Protein AF-Q8VEK8-F1 (afdb_monomer_lite)

Foldseek 3Di:
DDDDDPPPDPPPPDPDPPPLDPDDQPVCPCVPPDPVVVVVVVVVVVVCVVVPDPLVVLQSVLVVPVQLSNVCVPPNNVVSSCVPPVVVVVPDD

InterPro domains:
  IPR000294 Gamma-carboxyglutamic acid-rich (GLA) domain [PS00011] (56-81)
  IPR000294 Gamma-carboxyglutamic acid-rich (GLA) domain [PS50998] (56-86)
  IPR000294 Gamma-carboxyglutamic acid-rich (GLA) domain [SM00069] (20-85)
  IPR002384 Osteocalcin/matrix Gla protein [PR00002] (56-72)
  IPR002384 Osteocalcin/matrix Gla protein [PR00002] (75-85)
  IPR027118 Matrix Gla protein [PTHR10109] (1-92)
  IPR035972 Gamma-carboxyglutamic acid-rich (GLA) domain superfamily [SSF57630] (53-87)
  IPR058704 Osteocalcin-like, C-terminal domain [PF25890] (54-89)

pLDDT: mean 78.05, std 14.22, range [39.47, 93.94]

Radius of gyration: 22.66 Å; chains: 1; bounding box: 34×85×41 Å

Organism: Mus musculus (NCBI:txid10090)

Sequence (93 aa):
ALAVATLCYESHESMESYEISPFINRRNANTFMSPQQRWRAKAQKRVQERNKPAYEINREACDDYKLCERYAMVYGYNAAYNRYFRQRRGARY

Secondary structure (DSSP, 8-state):
-------------------S--S--TTTTTTTS-HHHHHHHHHHHHHHHHT--HHHHHHHHHHTSHHHHHHHHHH-HHHHHIIIIIGGGS---

Structure (mmCIF, N/CA/C/O backbone):
data_AF-Q8VEK8-F1
#
_entry.id   AF-Q8VEK8-F1
#
loop_
_atom_site.group_PDB
_atom_site.id
_atom_site.type_symbol
_atom_site.label_atom_id
_atom_site.label_alt_id
_atom_site.label_comp_id
_atom_site.label_asym_id
_atom_site.label_entity_id
_atom_site.label_seq_id
_atom_site.pdbx_PDB_ins_code
_atom_site.Cartn_x
_atom_site.Cartn_y
_atom_site.Cartn_z
_atom_site.occupancy
_atom_site.B_iso_or_equiv
_atom_site.auth_seq_id
_atom_site.auth_comp_id
_atom_site.auth_asym_id
_atom_site.auth_atom_id
_atom_site.pdbx_PDB_model_num
ATOM 1 N N . ALA A 1 1 ? 12.596 -62.765 24.566 1.00 52.81 1 ALA A N 1
ATOM 2 C CA . ALA A 1 1 ? 13.229 -61.586 23.942 1.00 52.81 1 ALA A CA 1
ATOM 3 C C . ALA A 1 1 ? 12.796 -60.351 24.724 1.00 52.81 1 ALA A C 1
ATOM 5 O O . ALA A 1 1 ? 11.604 -60.219 24.967 1.00 52.81 1 ALA A O 1
ATOM 6 N N . LEU A 1 2 ? 13.732 -59.514 25.183 1.00 53.75 2 LEU A N 1
ATOM 7 C CA . LEU A 1 2 ? 13.423 -58.256 25.875 1.00 53.75 2 LEU A CA 1
ATOM 8 C C . LEU A 1 2 ? 13.435 -57.125 24.847 1.00 53.75 2 LEU A C 1
ATOM 10 O O . LEU A 1 2 ? 14.464 -56.870 24.227 1.00 53.75 2 LEU A O 1
ATOM 14 N N . ALA A 1 3 ? 12.283 -56.491 24.643 1.00 62.94 3 ALA A N 1
ATOM 15 C CA . ALA A 1 3 ? 12.164 -55.325 23.783 1.00 62.94 3 ALA A CA 1
ATOM 16 C C . ALA A 1 3 ? 12.500 -54.072 24.602 1.00 62.94 3 ALA A C 1
ATOM 18 O O . ALA A 1 3 ? 11.833 -53.775 25.592 1.00 62.94 3 ALA A O 1
ATOM 19 N N . VAL A 1 4 ? 13.551 -53.356 24.205 1.00 67.88 4 VAL A N 1
ATOM 20 C CA . VAL A 1 4 ? 13.910 -52.058 24.783 1.00 67.88 4 VAL A CA 1
ATOM 21 C C . VAL A 1 4 ? 13.104 -50.988 24.057 1.00 67.88 4 VAL A C 1
ATOM 23 O O . VAL A 1 4 ? 13.285 -50.779 22.860 1.00 67.88 4 VAL A O 1
ATOM 26 N N . ALA A 1 5 ? 12.207 -50.315 24.775 1.00 64.12 5 ALA A N 1
ATOM 27 C CA . ALA A 1 5 ? 11.530 -49.129 24.274 1.00 64.12 5 ALA A CA 1
ATOM 28 C C . ALA A 1 5 ? 12.482 -47.932 24.403 1.00 64.12 5 ALA A C 1
ATOM 30 O O . ALA A 1 5 ? 12.651 -47.366 25.482 1.00 64.12 5 ALA A O 1
ATOM 31 N N . THR A 1 6 ? 13.135 -47.559 23.306 1.00 67.69 6 THR A N 1
ATOM 32 C CA . THR A 1 6 ? 13.829 -46.275 23.207 1.00 67.69 6 THR A CA 1
ATOM 33 C C . THR A 1 6 ? 12.766 -45.189 23.092 1.00 67.69 6 THR A C 1
ATOM 35 O O . THR A 1 6 ? 12.204 -44.976 22.019 1.00 67.69 6 THR A O 1
ATOM 38 N N . LEU A 1 7 ? 12.444 -44.539 24.211 1.00 63.88 7 LEU A N 1
ATOM 39 C CA . LEU A 1 7 ? 11.629 -43.330 24.209 1.00 63.88 7 LEU A CA 1
ATOM 40 C C . LEU A 1 7 ? 12.431 -42.256 23.470 1.00 63.88 7 LEU A C 1
ATOM 42 O O . LEU A 1 7 ? 13.354 -41.666 24.029 1.00 63.88 7 LEU A O 1
ATOM 46 N N . CYS A 1 8 ? 12.133 -42.069 22.185 1.00 63.12 8 CYS A N 1
ATOM 47 C CA . CYS A 1 8 ? 12.639 -40.948 21.413 1.00 63.12 8 CYS A CA 1
ATOM 48 C C . CYS A 1 8 ? 12.138 -39.679 22.101 1.00 63.12 8 CYS A C 1
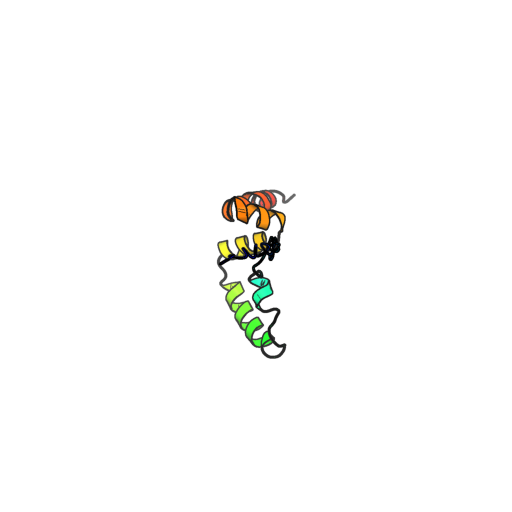ATOM 50 O O . CYS A 1 8 ? 10.960 -39.346 22.006 1.00 63.12 8 CYS A O 1
ATOM 52 N N . TYR A 1 9 ? 13.029 -39.039 22.858 1.00 62.09 9 TYR A N 1
ATOM 53 C CA . TYR A 1 9 ? 12.816 -37.727 23.447 1.00 62.09 9 TYR A CA 1
ATOM 54 C C . TYR A 1 9 ? 12.338 -36.795 22.334 1.00 62.09 9 TYR A C 1
ATOM 56 O O . TYR A 1 9 ? 13.056 -36.579 21.358 1.00 62.09 9 TYR A O 1
ATOM 64 N N . GLU A 1 10 ? 11.092 -36.345 22.445 1.00 58.31 10 GLU A N 1
ATOM 65 C CA . GLU A 1 10 ? 10.449 -35.442 21.502 1.00 58.31 10 GLU A CA 1
ATOM 66 C C . GLU A 1 10 ? 11.261 -34.149 21.487 1.00 58.31 10 GLU A C 1
ATOM 68 O O . GLU A 1 10 ? 11.229 -33.349 22.424 1.00 58.31 10 GLU A O 1
ATOM 73 N N . SER A 1 11 ? 12.094 -34.000 20.458 1.00 59.06 11 SER A N 1
ATOM 74 C CA . SER A 1 11 ? 12.841 -32.781 20.213 1.00 59.06 11 SER A CA 1
ATOM 75 C C . SER A 1 11 ? 11.826 -31.656 20.106 1.00 59.06 11 SER A C 1
ATOM 77 O O . SER A 1 11 ? 11.053 -31.603 19.153 1.00 59.06 11 SER A O 1
ATOM 79 N N . HIS A 1 12 ? 11.820 -30.748 21.078 1.00 58.75 12 HIS A N 1
ATOM 80 C CA . HIS A 1 12 ? 11.079 -29.495 21.000 1.00 58.75 12 HIS A CA 1
ATOM 81 C C . HIS A 1 12 ? 11.767 -28.564 19.976 1.00 58.75 12 HIS A C 1
ATOM 83 O O . HIS A 1 12 ? 12.206 -27.459 20.293 1.00 58.75 12 HIS A O 1
ATOM 89 N N . GLU A 1 13 ? 11.944 -29.041 18.744 1.00 60.41 13 GLU A N 1
ATOM 90 C CA . GLU A 1 13 ? 12.507 -28.295 17.630 1.00 60.41 13 GLU A CA 1
ATOM 91 C C . GLU A 1 13 ? 11.384 -27.598 16.884 1.00 60.41 13 GLU A C 1
ATOM 93 O O . GLU A 1 13 ? 10.793 -28.146 15.967 1.00 60.41 13 GLU A O 1
ATOM 98 N N . SER A 1 14 ? 11.109 -26.380 17.340 1.00 55.84 14 SER A N 1
ATOM 99 C CA . SER A 1 14 ? 10.930 -25.174 16.529 1.00 55.84 14 SER A CA 1
ATOM 100 C C . SER A 1 14 ? 10.115 -24.202 17.369 1.00 55.84 14 SER A C 1
ATOM 102 O O . SER A 1 14 ? 8.886 -24.247 17.408 1.00 55.84 14 SER A O 1
ATOM 104 N N . MET A 1 15 ? 10.800 -23.303 18.076 1.00 54.84 15 MET A N 1
ATOM 105 C CA . MET A 1 15 ? 10.161 -22.049 18.451 1.00 54.84 15 MET A CA 1
ATOM 106 C C . MET A 1 15 ? 9.943 -21.298 17.137 1.00 54.84 15 MET A C 1
ATOM 108 O O . MET A 1 15 ? 10.860 -20.640 16.651 1.00 54.84 15 MET A O 1
ATOM 112 N N . GLU A 1 16 ? 8.772 -21.499 16.527 1.00 60.59 16 GLU A N 1
ATOM 113 C CA . GLU A 1 16 ? 8.301 -20.749 15.363 1.00 60.59 16 GLU A CA 1
ATOM 114 C C . GLU A 1 16 ? 8.606 -19.270 15.624 1.00 60.59 16 GLU A C 1
ATOM 116 O O . GLU A 1 16 ? 8.140 -18.695 16.617 1.00 60.59 16 GLU A O 1
ATOM 121 N N . SER A 1 17 ? 9.464 -18.661 14.802 1.00 59.19 17 SER A N 1
ATOM 122 C CA . SER A 1 17 ? 9.737 -17.238 14.921 1.00 59.19 17 SER A CA 1
ATOM 123 C C . SER A 1 17 ? 8.407 -16.526 14.697 1.00 59.19 17 SER A C 1
ATOM 125 O O . SER A 1 17 ? 7.837 -16.577 13.610 1.00 59.19 17 SER A O 1
ATOM 127 N N . TYR A 1 18 ? 7.861 -15.898 15.744 1.00 60.69 18 TYR A N 1
ATOM 128 C CA . TYR A 1 18 ? 6.666 -15.069 15.612 1.00 60.69 18 TYR A CA 1
ATOM 129 C C . TYR A 1 18 ? 7.042 -13.801 14.838 1.00 60.69 18 TYR A C 1
ATOM 131 O O . TYR A 1 18 ? 7.240 -12.715 15.390 1.00 60.69 18 TYR A O 1
ATOM 139 N N . GLU A 1 19 ? 7.211 -13.956 13.532 1.00 61.72 19 GLU A N 1
ATOM 140 C CA . GLU A 1 19 ? 7.441 -12.873 12.605 1.00 61.72 19 GLU A CA 1
ATOM 141 C C . GLU A 1 19 ? 6.092 -12.222 12.335 1.00 61.72 19 GLU A C 1
ATOM 143 O O . GLU A 1 19 ? 5.260 -12.714 11.584 1.00 61.72 19 GLU A O 1
ATOM 148 N N . ILE A 1 20 ? 5.872 -11.076 12.976 1.00 62.19 20 ILE A N 1
ATOM 149 C CA . ILE A 1 20 ? 4.679 -10.235 12.787 1.00 62.19 20 ILE A CA 1
ATOM 150 C C . ILE A 1 20 ? 4.560 -9.751 11.325 1.00 62.19 20 ILE A C 1
ATOM 152 O O . ILE A 1 20 ? 3.481 -9.358 10.896 1.00 62.19 20 ILE A O 1
ATOM 156 N N . SER A 1 21 ? 5.650 -9.803 10.553 1.00 65.38 21 SER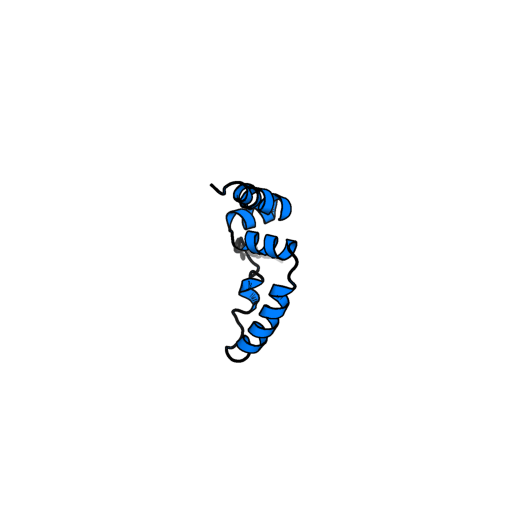 A N 1
ATOM 157 C CA . SER A 1 21 ? 5.696 -9.449 9.132 1.00 65.38 21 SER A CA 1
ATOM 158 C C . SER A 1 21 ? 6.657 -10.401 8.394 1.00 65.38 21 SER A C 1
ATOM 160 O O . SER A 1 21 ? 7.770 -9.986 8.069 1.00 65.38 21 SER A O 1
ATOM 162 N N . PRO A 1 22 ? 6.266 -11.661 8.118 1.00 66.69 22 PRO A N 1
ATOM 163 C CA . PRO A 1 22 ? 7.145 -12.635 7.455 1.00 66.69 22 PRO A CA 1
ATOM 164 C C . PRO A 1 22 ? 7.358 -12.293 5.971 1.00 66.69 22 PRO A C 1
ATOM 166 O O . PRO A 1 22 ? 8.247 -12.813 5.301 1.00 66.69 22 PRO A O 1
ATOM 169 N N . PHE A 1 23 ? 6.536 -11.385 5.435 1.00 72.50 23 PHE A N 1
ATOM 170 C CA . PHE A 1 23 ? 6.609 -10.932 4.057 1.00 72.50 23 PHE A CA 1
ATOM 171 C C . PHE A 1 23 ? 7.206 -9.534 3.959 1.00 72.50 23 PHE A C 1
ATOM 173 O O . PHE A 1 23 ? 6.827 -8.594 4.660 1.00 72.50 23 PHE A O 1
ATOM 180 N N . ILE A 1 24 ? 8.113 -9.385 3.001 1.00 75.75 24 ILE A N 1
ATOM 181 C CA . ILE A 1 24 ? 8.708 -8.104 2.649 1.00 75.75 24 ILE A CA 1
ATOM 182 C C . ILE A 1 24 ? 7.655 -7.273 1.918 1.00 75.75 24 ILE A C 1
ATOM 184 O O . ILE A 1 24 ? 7.081 -7.710 0.921 1.00 75.75 24 ILE A O 1
ATOM 188 N N . ASN A 1 25 ? 7.417 -6.052 2.396 1.00 76.69 25 ASN A N 1
ATOM 189 C CA . ASN A 1 25 ? 6.511 -5.111 1.741 1.00 76.69 25 ASN A CA 1
ATOM 190 C C . ASN A 1 25 ? 6.925 -4.904 0.269 1.00 76.69 25 ASN A C 1
ATOM 192 O O . ASN A 1 25 ? 8.112 -4.784 -0.050 1.00 76.69 25 ASN A O 1
ATOM 196 N N . ARG A 1 26 ? 5.937 -4.795 -0.630 1.00 77.88 26 ARG A N 1
ATOM 197 C CA . ARG A 1 26 ? 6.104 -4.508 -2.066 1.00 77.88 26 ARG A CA 1
ATOM 198 C C . ARG A 1 26 ? 7.059 -3.340 -2.347 1.00 77.88 26 ARG A C 1
ATOM 200 O O . ARG A 1 26 ? 7.794 -3.369 -3.336 1.00 77.88 26 ARG A O 1
ATOM 207 N N . ARG A 1 27 ? 7.126 -2.330 -1.469 1.00 78.06 27 ARG A N 1
ATOM 208 C CA . ARG A 1 27 ? 8.080 -1.211 -1.586 1.00 78.06 27 ARG A CA 1
ATOM 209 C C . ARG A 1 27 ? 9.540 -1.647 -1.482 1.00 78.06 27 ARG A C 1
ATOM 211 O O . ARG A 1 27 ? 10.368 -1.089 -2.209 1.00 78.06 27 ARG A O 1
ATOM 218 N N . ASN A 1 28 ? 9.807 -2.667 -0.672 1.00 79.38 28 ASN A N 1
ATOM 219 C CA . ASN A 1 28 ? 11.126 -3.194 -0.330 1.00 79.38 28 AS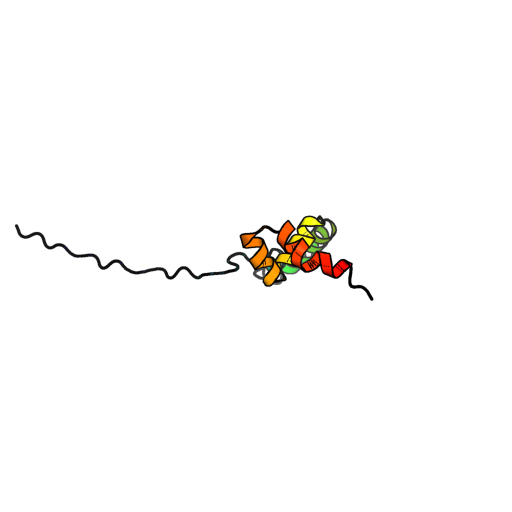N A CA 1
ATOM 220 C C . ASN A 1 28 ? 11.474 -4.489 -1.088 1.00 79.38 28 ASN A C 1
ATOM 222 O O . ASN A 1 28 ? 12.574 -5.013 -0.926 1.00 79.38 28 ASN A O 1
ATOM 226 N N . ALA A 1 29 ? 10.599 -4.994 -1.960 1.00 81.50 29 ALA A N 1
ATOM 227 C CA . ALA A 1 29 ? 10.835 -6.245 -2.689 1.00 81.50 29 ALA A CA 1
ATOM 228 C C . ALA A 1 29 ? 12.122 -6.236 -3.547 1.00 81.50 29 ALA A C 1
ATOM 230 O O . ALA A 1 29 ? 12.777 -7.260 -3.704 1.00 81.50 29 ALA A O 1
ATOM 231 N N . ASN A 1 30 ? 12.549 -5.069 -4.043 1.00 81.69 30 ASN A N 1
ATOM 232 C CA . ASN A 1 30 ? 13.740 -4.942 -4.898 1.00 81.69 30 ASN A CA 1
ATOM 233 C C . ASN A 1 30 ? 15.044 -4.690 -4.119 1.00 81.69 30 ASN A C 1
ATOM 235 O O . ASN A 1 30 ? 16.071 -4.381 -4.728 1.00 81.69 30 ASN A O 1
ATOM 239 N N . THR A 1 31 ? 15.026 -4.761 -2.784 1.00 82.06 31 THR A N 1
ATOM 240 C CA . THR A 1 31 ? 16.187 -4.365 -1.963 1.00 82.06 31 THR A CA 1
ATOM 241 C C . THR A 1 31 ? 17.396 -5.275 -2.195 1.00 82.06 31 THR A C 1
ATOM 243 O O . THR A 1 31 ? 18.523 -4.784 -2.189 1.00 82.06 31 THR A O 1
ATOM 246 N N . PHE A 1 32 ? 17.160 -6.549 -2.519 1.00 83.81 32 PHE A N 1
ATOM 247 C CA . PHE A 1 32 ? 18.190 -7.565 -2.777 1.00 83.81 32 PHE A CA 1
ATOM 248 C C . PHE A 1 32 ? 18.808 -7.509 -4.183 1.00 83.81 32 PHE A C 1
ATOM 250 O O . PHE A 1 32 ? 19.761 -8.229 -4.463 1.00 83.81 32 PHE A O 1
ATOM 257 N N . MET A 1 33 ? 18.275 -6.687 -5.095 1.00 82.94 33 MET A N 1
ATOM 258 C CA . MET A 1 33 ? 18.776 -6.622 -6.472 1.00 82.94 33 MET A CA 1
ATOM 259 C C . MET A 1 33 ? 20.150 -5.952 -6.558 1.00 82.94 33 MET A C 1
ATOM 261 O O . MET A 1 33 ? 20.401 -4.929 -5.912 1.00 82.94 33 MET A O 1
ATOM 265 N N . SER A 1 34 ? 21.000 -6.473 -7.449 1.00 86.44 34 SER A N 1
ATOM 266 C CA . SER A 1 34 ? 22.313 -5.893 -7.747 1.00 86.44 34 SER A CA 1
ATOM 267 C C . SER A 1 34 ? 22.203 -4.431 -8.233 1.00 86.44 34 SER A C 1
ATOM 269 O O . SER A 1 34 ? 21.217 -4.063 -8.890 1.00 86.44 34 SER A O 1
ATOM 271 N N . PRO A 1 35 ? 23.210 -3.571 -7.976 1.00 82.06 35 PRO A N 1
ATOM 272 C CA . PRO A 1 35 ? 23.170 -2.161 -8.377 1.00 82.06 35 PRO A CA 1
ATOM 273 C C . PRO A 1 35 ? 22.927 -1.937 -9.879 1.00 82.06 35 PRO A C 1
ATOM 275 O O . PRO A 1 35 ? 22.214 -1.006 -10.252 1.00 82.06 35 PRO A O 1
ATOM 278 N N . GLN A 1 36 ? 23.459 -2.809 -10.741 1.00 80.75 36 GLN A N 1
ATOM 279 C CA . GLN A 1 36 ? 23.293 -2.720 -12.199 1.00 80.75 36 GLN A CA 1
ATOM 280 C C . GLN A 1 36 ? 21.851 -3.004 -12.645 1.00 80.75 36 GLN A C 1
ATOM 282 O O . GLN A 1 36 ? 21.316 -2.306 -13.508 1.00 80.75 36 GLN A O 1
ATOM 287 N N . GLN A 1 37 ? 21.173 -3.973 -12.024 1.00 82.94 37 GLN A N 1
ATOM 288 C CA . GLN A 1 37 ? 19.765 -4.271 -12.318 1.00 82.94 37 GLN A CA 1
ATOM 289 C C . GLN A 1 37 ? 18.810 -3.234 -11.708 1.00 82.94 37 GLN A C 1
ATOM 291 O O . GLN A 1 37 ? 17.724 -2.984 -12.243 1.00 82.94 37 GLN A O 1
ATOM 296 N N . ARG A 1 38 ? 19.233 -2.570 -10.624 1.00 81.31 38 ARG A N 1
ATOM 297 C CA . ARG A 1 38 ? 18.421 -1.604 -9.875 1.00 81.31 38 ARG A CA 1
ATOM 298 C C . ARG A 1 38 ? 17.942 -0.430 -10.732 1.00 81.31 38 ARG A C 1
ATOM 300 O O . ARG A 1 38 ? 16.828 0.040 -10.515 1.00 81.31 38 ARG A O 1
ATOM 307 N N . TRP A 1 39 ? 18.721 0.045 -11.709 1.00 82.12 39 TRP A N 1
ATOM 308 C CA . TRP A 1 39 ? 18.316 1.197 -12.531 1.00 82.12 39 TRP A CA 1
ATOM 309 C C . TRP A 1 39 ? 17.131 0.868 -13.450 1.00 82.12 39 TRP A C 1
ATOM 311 O O . TRP A 1 39 ? 16.148 1.612 -13.483 1.00 82.12 39 TRP A O 1
ATOM 321 N N . ARG A 1 40 ? 17.170 -0.291 -14.123 1.00 83.00 40 ARG A N 1
ATOM 322 C CA . ARG A 1 40 ? 16.062 -0.780 -14.966 1.00 83.00 40 ARG A CA 1
ATOM 323 C C . ARG A 1 40 ? 14.810 -1.050 -14.132 1.00 83.00 40 ARG A C 1
ATOM 325 O O . ARG A 1 40 ? 13.734 -0.563 -14.475 1.00 83.00 40 ARG A O 1
ATOM 332 N N . ALA A 1 41 ? 14.968 -1.717 -12.987 1.00 82.56 41 ALA A N 1
ATOM 333 C CA . ALA A 1 41 ? 13.872 -1.953 -12.050 1.00 82.56 41 ALA A CA 1
ATOM 334 C C . ALA A 1 41 ? 13.274 -0.638 -11.514 1.00 82.56 41 ALA A C 1
ATOM 336 O O . ALA A 1 41 ? 12.058 -0.510 -11.389 1.00 82.56 41 ALA A O 1
ATOM 337 N N . LYS A 1 42 ? 14.102 0.381 -11.244 1.00 83.81 42 LYS A N 1
ATOM 338 C CA . LYS A 1 42 ? 13.644 1.708 -10.800 1.00 83.81 42 LYS A CA 1
ATOM 339 C C . LYS A 1 42 ? 12.835 2.418 -11.884 1.00 83.81 42 LYS A C 1
ATOM 341 O O . LYS A 1 42 ? 11.812 3.017 -11.560 1.00 83.81 42 LYS A O 1
ATOM 346 N N . ALA A 1 43 ? 13.263 2.351 -13.144 1.00 85.44 43 ALA A N 1
ATOM 347 C CA . ALA A 1 43 ? 12.529 2.935 -14.266 1.00 85.44 43 ALA A CA 1
ATOM 348 C C . ALA A 1 43 ? 11.156 2.265 -14.459 1.00 85.44 43 ALA A C 1
ATOM 350 O O . ALA A 1 43 ? 10.143 2.958 -14.526 1.00 85.44 43 ALA A O 1
ATOM 351 N N . GLN A 1 44 ? 11.102 0.929 -14.443 1.00 84.31 44 GLN A N 1
ATOM 352 C CA . GLN A 1 44 ? 9.844 0.176 -14.524 1.00 84.31 44 GLN A CA 1
ATOM 353 C C . GLN A 1 44 ? 8.926 0.461 -13.328 1.00 84.31 44 GLN A C 1
ATOM 355 O O . GLN A 1 44 ? 7.739 0.735 -13.513 1.00 84.31 44 GLN A O 1
ATOM 360 N N . LYS A 1 45 ? 9.481 0.506 -12.108 1.00 85.00 45 LYS A N 1
ATOM 361 C CA . LYS A 1 45 ? 8.729 0.855 -10.897 1.00 85.00 45 LYS A CA 1
ATOM 362 C C . LYS A 1 45 ? 8.102 2.242 -11.020 1.00 85.00 45 LYS A C 1
ATOM 364 O O . LYS A 1 45 ? 6.937 2.393 -10.704 1.00 85.00 45 LYS A O 1
ATOM 369 N N . ARG A 1 46 ? 8.812 3.250 -11.543 1.00 85.75 46 ARG A N 1
ATOM 370 C CA . ARG A 1 46 ? 8.257 4.611 -11.729 1.00 85.75 46 ARG A CA 1
ATOM 371 C C . ARG A 1 46 ? 6.995 4.624 -12.594 1.00 85.75 46 ARG A C 1
ATOM 373 O O . ARG A 1 46 ? 6.064 5.361 -12.284 1.00 85.75 46 ARG A O 1
ATOM 380 N N . VAL A 1 47 ? 6.977 3.838 -13.670 1.00 87.94 47 VAL A N 1
ATOM 381 C CA . VAL A 1 47 ? 5.803 3.714 -14.547 1.00 87.94 47 VAL A CA 1
ATOM 382 C C . VAL A 1 47 ? 4.676 2.984 -13.817 1.00 87.94 47 VAL A C 1
ATOM 384 O O . VAL A 1 47 ? 3.540 3.450 -13.827 1.00 87.94 47 VAL A O 1
ATOM 387 N N . GLN A 1 48 ? 4.994 1.893 -13.117 1.00 86.94 48 GLN A N 1
ATOM 388 C CA . GLN A 1 48 ? 4.015 1.131 -12.342 1.00 86.94 48 GLN A CA 1
ATOM 389 C C . GLN A 1 48 ? 3.394 1.953 -11.200 1.00 86.94 48 GLN A C 1
ATOM 391 O O . GLN A 1 48 ? 2.184 1.908 -11.017 1.00 86.94 48 GLN A O 1
ATOM 396 N N . GLU A 1 49 ? 4.188 2.744 -10.472 1.00 87.12 49 GLU A N 1
ATOM 397 C CA . GLU A 1 49 ? 3.714 3.632 -9.399 1.00 87.12 49 GLU A CA 1
ATOM 398 C C . GLU A 1 49 ? 2.726 4.686 -9.916 1.00 87.12 49 GLU A C 1
ATOM 400 O O . GLU A 1 49 ? 1.784 5.034 -9.213 1.00 87.12 49 GLU A O 1
ATOM 405 N N . ARG A 1 50 ? 2.901 5.179 -11.151 1.00 87.69 50 ARG A N 1
ATOM 406 C CA . ARG A 1 50 ? 1.964 6.140 -11.761 1.00 87.69 50 ARG A CA 1
ATOM 407 C C . ARG A 1 50 ? 0.603 5.527 -12.072 1.00 87.69 50 ARG A C 1
ATOM 409 O O . ARG A 1 50 ? -0.404 6.209 -11.942 1.00 87.69 50 ARG A O 1
ATOM 416 N N . ASN A 1 51 ? 0.586 4.258 -12.465 1.00 90.06 51 ASN A N 1
ATOM 417 C CA . ASN A 1 51 ? -0.637 3.528 -12.802 1.00 90.06 51 ASN A CA 1
ATOM 418 C C . ASN A 1 51 ? -1.207 2.756 -11.603 1.00 90.06 51 ASN A C 1
ATOM 420 O O . ASN A 1 51 ? -2.134 1.963 -11.762 1.00 90.06 51 ASN A O 1
ATOM 424 N N . LYS A 1 52 ? -0.641 2.950 -10.405 1.00 90.31 52 LYS A N 1
ATOM 425 C CA . LYS A 1 52 ? -1.045 2.220 -9.211 1.00 90.31 52 LYS A CA 1
ATOM 426 C C . LYS A 1 52 ? -2.449 2.663 -8.777 1.00 90.31 52 LYS A C 1
ATOM 428 O O . LYS A 1 52 ? -2.676 3.859 -8.580 1.00 90.31 52 LYS A O 1
ATOM 433 N N . PRO A 1 53 ? -3.401 1.735 -8.599 1.00 92.00 53 PRO A N 1
ATOM 434 C CA . PRO A 1 53 ? -4.749 2.093 -8.187 1.00 92.00 53 PRO A CA 1
ATOM 435 C C . PRO A 1 53 ? -4.776 2.562 -6.727 1.00 92.00 53 PRO A C 1
ATOM 437 O O . PRO A 1 53 ? -3.978 2.134 -5.892 1.00 92.00 53 PRO A O 1
ATOM 440 N N . ALA A 1 54 ? -5.750 3.412 -6.389 1.00 88.75 54 ALA A N 1
ATOM 441 C CA . ALA A 1 54 ? -5.845 4.024 -5.062 1.00 88.75 54 ALA A CA 1
ATOM 442 C C . ALA A 1 54 ? -5.917 3.001 -3.912 1.00 88.75 54 ALA A C 1
ATOM 444 O O . ALA A 1 54 ? -5.365 3.245 -2.841 1.00 88.75 54 ALA A O 1
ATOM 445 N N . TYR A 1 55 ? -6.557 1.846 -4.125 1.00 88.25 55 TYR A N 1
ATOM 446 C CA . TYR A 1 55 ? -6.634 0.800 -3.102 1.00 88.25 55 TYR A CA 1
ATOM 447 C C . TYR A 1 55 ? -5.260 0.178 -2.798 1.00 88.25 55 TYR A C 1
ATOM 449 O O . TYR A 1 55 ? -4.974 -0.094 -1.634 1.00 88.25 55 TYR A O 1
ATOM 457 N N . GLU A 1 56 ? -4.390 0.007 -3.803 1.00 89.75 56 GLU A N 1
ATOM 458 C CA . GLU A 1 56 ? -3.019 -0.474 -3.592 1.00 89.75 56 GLU A CA 1
ATOM 459 C C . GLU A 1 56 ? -2.193 0.576 -2.845 1.00 89.75 56 GLU A C 1
ATOM 461 O O . GLU A 1 56 ? -1.483 0.234 -1.905 1.00 89.75 56 GLU A O 1
ATOM 466 N N . ILE A 1 57 ? -2.333 1.860 -3.193 1.00 89.25 57 ILE A N 1
ATOM 467 C CA . ILE A 1 57 ? -1.648 2.958 -2.486 1.00 89.25 57 ILE A CA 1
ATOM 468 C C . ILE A 1 57 ? -2.064 2.996 -1.009 1.00 89.25 57 ILE A C 1
ATOM 470 O O . ILE A 1 57 ? -1.220 3.131 -0.123 1.00 89.25 57 ILE A O 1
ATOM 474 N N . ASN A 1 58 ? -3.363 2.862 -0.734 1.00 89.06 58 ASN A N 1
ATOM 475 C CA . ASN A 1 58 ? -3.894 2.852 0.627 1.00 89.06 58 ASN A CA 1
ATOM 476 C C . ASN A 1 58 ? -3.404 1.637 1.419 1.00 89.06 58 ASN A C 1
ATOM 478 O O . ASN A 1 58 ? -3.064 1.763 2.596 1.00 89.06 58 ASN A O 1
ATOM 482 N N . ARG A 1 59 ? -3.338 0.472 0.770 1.00 89.81 59 ARG A N 1
ATOM 483 C CA . ARG A 1 59 ? -2.784 -0.740 1.366 1.00 89.81 59 ARG A CA 1
ATOM 484 C C . ARG A 1 59 ? -1.306 -0.568 1.711 1.00 89.81 59 ARG A C 1
ATOM 486 O O . ARG A 1 59 ? -0.946 -0.806 2.856 1.00 89.81 59 ARG A O 1
ATOM 493 N N . GLU A 1 60 ? -0.493 -0.057 0.792 1.00 89.88 60 GLU A N 1
ATOM 494 C CA . GLU A 1 60 ? 0.925 0.205 1.068 1.00 89.88 60 GLU A CA 1
ATOM 495 C C . GLU A 1 60 ? 1.130 1.219 2.198 1.00 89.88 60 GLU A C 1
ATOM 497 O O . GLU A 1 60 ? 2.019 1.048 3.025 1.00 89.88 60 GLU A O 1
ATOM 502 N N . ALA A 1 61 ? 0.290 2.256 2.283 1.00 89.62 61 ALA A N 1
ATOM 503 C CA . ALA A 1 61 ? 0.334 3.200 3.399 1.00 89.62 61 ALA A CA 1
ATOM 504 C C . ALA A 1 61 ? 0.012 2.533 4.750 1.00 89.62 61 ALA A C 1
ATOM 506 O O . ALA A 1 61 ? 0.564 2.925 5.778 1.00 89.62 61 ALA A O 1
ATOM 507 N N . CYS A 1 62 ? -0.874 1.533 4.754 1.00 90.75 62 CYS A N 1
ATOM 508 C CA . CYS A 1 62 ? -1.177 0.738 5.939 1.00 90.75 62 CYS A CA 1
ATOM 509 C C . CYS A 1 62 ? -0.025 -0.208 6.304 1.00 90.75 62 CYS A C 1
ATOM 511 O O . CYS A 1 62 ? 0.327 -0.285 7.478 1.00 90.75 62 CYS A O 1
ATOM 513 N N . ASP A 1 63 ? 0.596 -0.855 5.312 1.00 88.69 63 ASP A N 1
ATOM 514 C CA . ASP A 1 63 ? 1.761 -1.732 5.499 1.00 88.69 63 ASP A CA 1
ATOM 515 C C . ASP A 1 63 ? 2.968 -0.969 6.078 1.00 88.69 63 ASP A C 1
ATOM 517 O O . ASP A 1 63 ? 3.706 -1.492 6.910 1.00 88.69 63 ASP A O 1
ATOM 521 N N . ASP A 1 64 ? 3.151 0.296 5.689 1.00 88.25 64 ASP A N 1
ATOM 522 C CA . ASP A 1 64 ? 4.220 1.157 6.213 1.00 88.25 64 ASP A CA 1
ATOM 523 C C . ASP A 1 64 ? 3.959 1.646 7.653 1.00 88.25 64 ASP A C 1
ATOM 525 O O . ASP A 1 64 ? 4.871 2.140 8.322 1.00 88.25 64 ASP A O 1
ATOM 529 N N . TYR A 1 65 ? 2.729 1.518 8.163 1.00 90.12 65 TYR A N 1
ATOM 530 C CA . TYR A 1 65 ? 2.356 1.952 9.507 1.00 90.12 65 TYR A CA 1
ATOM 531 C C . TYR A 1 65 ? 2.023 0.756 10.397 1.00 90.12 65 TYR A C 1
ATOM 533 O O . TYR A 1 65 ? 0.908 0.243 10.377 1.00 90.12 65 TYR A O 1
ATOM 541 N N . LYS A 1 66 ? 2.974 0.359 11.253 1.00 89.12 66 LYS A N 1
ATOM 542 C CA . LYS A 1 66 ? 2.919 -0.869 12.073 1.00 89.12 66 LYS A CA 1
ATOM 543 C C . LYS A 1 66 ? 1.615 -1.104 12.840 1.00 89.12 66 LYS A C 1
ATOM 545 O O . LYS A 1 66 ? 1.186 -2.247 12.973 1.00 89.12 66 LYS A O 1
ATOM 550 N N . LEU A 1 67 ? 0.964 -0.049 13.335 1.00 91.62 67 LEU A N 1
ATOM 551 C CA . LEU A 1 67 ? -0.337 -0.185 13.999 1.00 91.62 67 LEU A CA 1
ATOM 552 C C . LEU A 1 67 ? -1.465 -0.522 13.013 1.00 91.62 67 LEU A C 1
ATOM 554 O O . LEU A 1 67 ? -2.320 -1.342 13.338 1.00 91.62 67 LEU A O 1
ATOM 558 N N . CYS A 1 68 ? -1.453 0.064 11.813 1.00 92.50 68 CYS A N 1
ATOM 559 C CA . CYS A 1 68 ? -2.397 -0.286 10.755 1.00 92.50 68 CYS A CA 1
ATOM 560 C C . CYS A 1 68 ? -2.126 -1.686 10.212 1.00 92.50 68 CYS A C 1
ATOM 562 O O . CYS A 1 68 ? -3.066 -2.466 10.142 1.00 92.50 68 CYS A O 1
ATOM 564 N N . GLU A 1 69 ? -0.869 -2.033 9.922 1.00 90.38 69 GLU A N 1
ATOM 565 C CA . GLU A 1 69 ? -0.464 -3.378 9.490 1.00 90.38 69 GLU A CA 1
ATOM 566 C C . GLU A 1 69 ? -0.957 -4.453 10.475 1.00 90.38 69 GLU A C 1
ATOM 568 O O . GLU A 1 69 ? -1.682 -5.372 10.093 1.00 90.38 69 GLU A O 1
ATOM 573 N N . ARG A 1 70 ? -0.665 -4.292 11.776 1.00 90.31 70 ARG A N 1
ATOM 574 C CA . ARG A 1 70 ? -1.097 -5.247 12.809 1.00 90.31 70 ARG A CA 1
ATOM 575 C C . ARG A 1 70 ? -2.615 -5.359 12.910 1.00 90.31 70 ARG A C 1
ATOM 577 O O . ARG A 1 70 ? -3.146 -6.454 13.061 1.00 90.31 70 ARG A O 1
ATOM 584 N N . TYR A 1 71 ? -3.320 -4.236 12.824 1.00 92.88 71 TYR A N 1
ATOM 585 C CA . TYR A 1 71 ? -4.779 -4.234 12.846 1.00 92.88 71 TYR A CA 1
ATOM 586 C C . TYR A 1 71 ? -5.369 -4.868 11.577 1.00 92.88 71 TYR A C 1
ATOM 588 O O . TYR A 1 71 ? -6.368 -5.579 11.653 1.00 92.88 71 TYR A O 1
ATOM 596 N N . ALA A 1 72 ? -4.743 -4.650 10.417 1.00 92.25 72 ALA A N 1
ATOM 597 C CA . ALA A 1 72 ? -5.165 -5.204 9.136 1.00 92.25 72 ALA A CA 1
ATOM 598 C C . ALA A 1 72 ? -5.053 -6.730 9.097 1.00 92.25 72 ALA A C 1
ATOM 600 O O . ALA A 1 72 ? -5.900 -7.366 8.475 1.00 92.25 72 ALA A O 1
ATOM 601 N N . MET A 1 73 ? -4.077 -7.317 9.796 1.00 88.19 73 MET A N 1
ATOM 602 C CA . MET A 1 73 ? -3.964 -8.774 9.923 1.00 88.19 73 MET A CA 1
ATOM 603 C C . MET A 1 73 ? -5.165 -9.411 10.633 1.00 88.19 73 MET A C 1
ATOM 605 O O . MET A 1 73 ? -5.507 -10.549 10.336 1.00 88.19 73 MET A O 1
ATOM 609 N N . VAL A 1 74 ? -5.826 -8.678 11.533 1.00 92.62 74 VAL A N 1
ATOM 610 C CA . VAL A 1 74 ? -6.965 -9.192 12.313 1.00 92.62 74 VAL A CA 1
ATOM 611 C C . VAL A 1 74 ? -8.308 -8.792 11.693 1.00 92.62 74 VAL A C 1
ATOM 613 O O . VAL A 1 74 ? -9.224 -9.602 11.619 1.00 92.62 74 VAL A O 1
ATOM 616 N N . TYR A 1 75 ? -8.436 -7.544 11.235 1.00 93.94 75 TYR A N 1
ATOM 617 C CA . TYR A 1 75 ? -9.717 -6.946 10.824 1.00 93.94 75 TYR A CA 1
ATOM 618 C C . TYR A 1 75 ? -9.787 -6.581 9.334 1.00 93.94 75 TYR A C 1
ATOM 620 O O . TYR A 1 75 ? -10.798 -6.062 8.858 1.00 93.94 75 TYR A O 1
ATOM 628 N N . GLY A 1 76 ? -8.712 -6.816 8.582 1.00 90.75 76 GLY A N 1
ATOM 629 C CA . GLY A 1 76 ? -8.610 -6.474 7.170 1.00 90.75 76 GLY A CA 1
ATOM 630 C C . GLY A 1 76 ? -8.209 -5.020 6.895 1.00 90.75 76 GLY A C 1
ATOM 631 O O . GLY A 1 76 ? -8.361 -4.103 7.708 1.00 90.75 76 GLY A O 1
ATOM 632 N N . TYR A 1 77 ? -7.705 -4.799 5.680 1.00 89.62 77 TYR A N 1
ATOM 633 C CA . TYR A 1 77 ? -7.106 -3.527 5.262 1.00 89.62 77 TYR A CA 1
ATOM 634 C C . TYR A 1 77 ? -8.079 -2.353 5.205 1.00 89.62 77 TYR A C 1
ATOM 636 O O . TYR A 1 77 ? -7.713 -1.246 5.588 1.00 89.62 77 TYR A O 1
ATOM 644 N N . ASN A 1 78 ? -9.316 -2.566 4.748 1.00 90.81 78 ASN A N 1
ATOM 645 C CA . ASN A 1 78 ? -10.294 -1.479 4.655 1.00 90.81 78 ASN A CA 1
ATOM 646 C C . ASN A 1 78 ? -10.647 -0.921 6.041 1.00 90.81 78 ASN A C 1
ATOM 648 O O . ASN A 1 78 ? -10.690 0.296 6.221 1.00 90.81 78 ASN A O 1
ATOM 652 N N . ALA A 1 79 ? -10.854 -1.795 7.032 1.00 93.44 79 ALA A N 1
ATOM 653 C CA . ALA A 1 79 ? -11.126 -1.386 8.407 1.00 93.44 79 ALA A CA 1
ATOM 654 C C . ALA A 1 79 ? -9.911 -0.679 9.028 1.00 93.44 79 ALA A C 1
ATOM 656 O O . ALA A 1 79 ? -10.053 0.404 9.599 1.00 93.44 79 ALA A O 1
ATOM 657 N N . ALA A 1 80 ? -8.713 -1.242 8.843 1.00 93.94 80 ALA A N 1
ATOM 658 C CA . ALA A 1 80 ? -7.466 -0.667 9.337 1.00 93.94 80 ALA A CA 1
ATOM 659 C C . ALA A 1 80 ? -7.191 0.723 8.743 1.00 93.94 80 ALA A C 1
ATOM 661 O O . ALA A 1 80 ? -6.995 1.695 9.475 1.00 93.94 80 ALA A O 1
ATOM 662 N N . TYR A 1 81 ? -7.251 0.851 7.416 1.00 91.94 81 TYR A N 1
ATOM 663 C CA . TYR A 1 81 ? -7.007 2.119 6.737 1.00 91.94 81 TYR A CA 1
ATOM 664 C C . TYR A 1 81 ? -8.012 3.191 7.175 1.00 91.94 81 TYR A C 1
ATOM 666 O O . TYR A 1 81 ? -7.633 4.325 7.477 1.00 91.94 81 TYR A O 1
ATOM 674 N N . ASN A 1 82 ? -9.293 2.822 7.287 1.00 91.44 82 ASN A N 1
ATOM 675 C CA . ASN A 1 82 ? -10.328 3.725 7.779 1.00 91.44 82 ASN A CA 1
ATOM 676 C C . ASN A 1 82 ? -10.040 4.205 9.208 1.00 91.44 82 ASN A C 1
ATOM 678 O O . ASN A 1 82 ? -10.146 5.398 9.486 1.00 91.44 82 ASN A O 1
ATOM 682 N N . ARG A 1 83 ? -9.624 3.299 10.096 1.00 91.56 83 ARG A N 1
ATOM 683 C CA . ARG A 1 83 ? -9.310 3.617 11.490 1.00 91.56 83 ARG A CA 1
ATOM 684 C C . ARG A 1 83 ? -8.141 4.595 11.630 1.00 91.56 83 ARG A C 1
ATOM 686 O O . ARG A 1 83 ? -8.233 5.518 12.429 1.00 91.56 83 ARG A O 1
ATOM 693 N N . TYR A 1 84 ? -7.061 4.411 10.869 1.00 90.88 84 TYR A N 1
ATOM 694 C CA . TYR A 1 84 ? -5.815 5.162 11.083 1.00 90.88 84 TYR A CA 1
ATOM 695 C C . TYR A 1 84 ? -5.609 6.360 10.144 1.00 90.88 84 TYR A C 1
ATOM 697 O O . TYR A 1 84 ? -4.939 7.323 10.520 1.00 90.88 84 TYR A O 1
ATOM 705 N N . PHE A 1 85 ? -6.181 6.339 8.937 1.00 88.62 85 PHE A N 1
ATOM 706 C CA . PHE A 1 85 ? -5.904 7.349 7.906 1.00 88.62 85 PHE A CA 1
ATOM 707 C C . PHE A 1 85 ? -7.122 8.173 7.495 1.00 88.62 85 PHE A C 1
ATOM 709 O O . PHE A 1 85 ? -6.966 9.310 7.044 1.00 88.62 85 PHE A O 1
ATOM 716 N N . ARG A 1 86 ? -8.344 7.661 7.674 1.00 78.12 86 ARG A N 1
ATOM 717 C CA . ARG A 1 86 ? -9.552 8.369 7.219 1.00 78.12 86 ARG A CA 1
ATOM 718 C C . ARG A 1 86 ? -9.945 9.532 8.137 1.00 78.12 86 ARG A C 1
ATOM 720 O O . ARG A 1 86 ? -10.471 10.519 7.638 1.00 78.12 86 ARG A O 1
ATOM 727 N N . GLN A 1 87 ? -9.589 9.489 9.424 1.00 65.44 87 GLN A N 1
ATOM 728 C CA . GLN A 1 87 ? -9.752 10.624 10.351 1.00 65.44 87 GLN A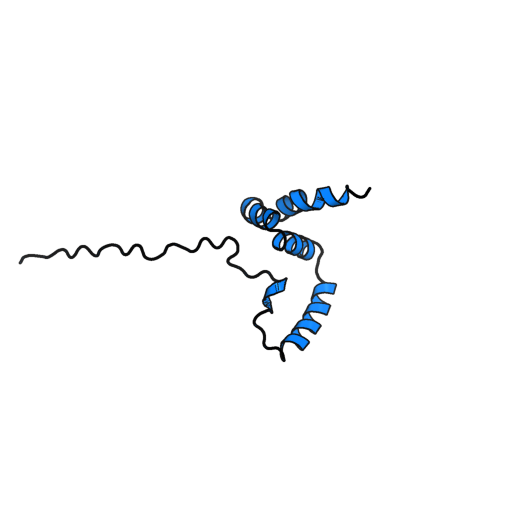 CA 1
ATOM 729 C C . GL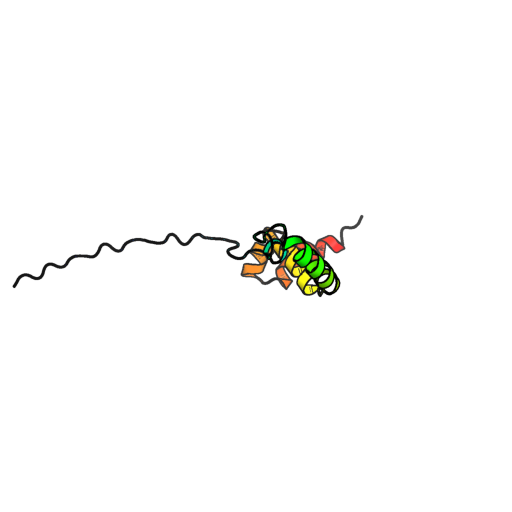N A 1 87 ? -8.746 11.764 10.091 1.00 65.44 87 GLN A C 1
ATOM 731 O O . GLN A 1 87 ? -9.078 12.932 10.269 1.00 65.44 87 GLN A O 1
ATOM 736 N N . ARG A 1 88 ? -7.544 11.467 9.572 1.00 57.59 88 ARG A N 1
ATOM 737 C CA . ARG A 1 88 ? -6.521 12.488 9.259 1.00 57.59 88 ARG A CA 1
ATOM 738 C C . ARG A 1 88 ? -6.845 13.352 8.036 1.00 57.59 88 ARG A C 1
ATOM 740 O O . ARG A 1 88 ? -6.240 14.403 7.869 1.00 57.59 88 ARG A O 1
ATOM 747 N N . ARG A 1 89 ? -7.807 12.958 7.192 1.00 55.59 89 ARG A N 1
ATOM 748 C CA . ARG A 1 89 ? -8.297 13.808 6.088 1.00 55.59 89 ARG A CA 1
ATOM 749 C C . ARG A 1 89 ? -9.237 14.933 6.547 1.00 55.59 89 ARG A C 1
ATOM 751 O O . ARG A 1 89 ? -9.467 15.841 5.759 1.00 55.59 89 ARG A O 1
ATOM 758 N N . GLY A 1 90 ? -9.743 14.883 7.783 1.00 52.12 90 GLY A N 1
ATOM 759 C CA . GLY A 1 90 ? -10.581 15.934 8.381 1.00 52.12 90 GLY A CA 1
ATOM 760 C C . GLY A 1 90 ? -9.831 16.902 9.304 1.00 52.12 90 GLY A C 1
ATOM 761 O O . GLY A 1 90 ? -10.387 17.925 9.677 1.00 52.12 90 GLY A O 1
ATOM 762 N N . ALA A 1 91 ? -8.574 16.611 9.652 1.00 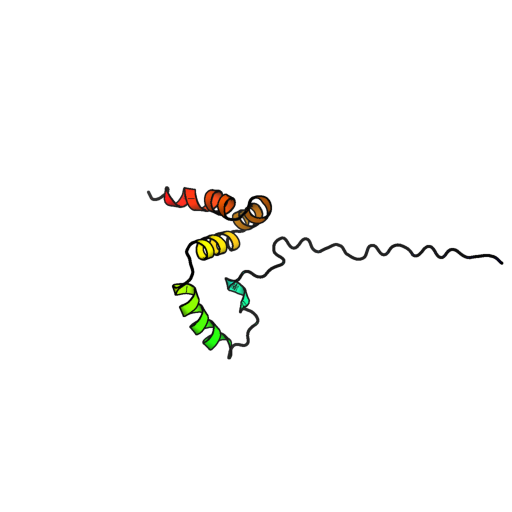49.94 91 ALA A N 1
ATOM 763 C CA . ALA A 1 91 ? -7.720 17.469 10.475 1.00 49.94 91 ALA A CA 1
ATOM 764 C C . ALA A 1 91 ? -6.744 18.260 9.588 1.00 49.94 91 ALA A C 1
ATOM 766 O O . ALA A 1 91 ? -5.534 18.043 9.606 1.00 49.94 91 ALA A O 1
ATOM 767 N N . ARG A 1 92 ? -7.291 19.140 8.748 1.00 39.47 92 ARG A N 1
ATOM 768 C CA . ARG A 1 92 ? -6.567 20.320 8.268 1.00 39.47 92 ARG A CA 1
ATOM 769 C C . ARG A 1 92 ? -7.198 21.513 8.977 1.00 39.47 92 ARG A C 1
ATOM 771 O O . ARG A 1 92 ? -8.318 21.880 8.636 1.00 39.47 92 ARG A O 1
ATOM 778 N N . TYR A 1 93 ? -6.514 22.014 9.997 1.00 39.56 93 TYR A N 1
ATOM 779 C CA . TYR A 1 93 ? -6.637 23.403 10.437 1.00 39.56 93 TYR A CA 1
ATOM 780 C C . TYR A 1 93 ? -5.818 24.270 9.482 1.00 39.56 93 TYR A C 1
ATOM 782 O O . TYR A 1 93 ? -4.731 23.793 9.070 1.00 39.56 93 TYR A O 1
#